Protein AF-A0A0Q0VLA3-F1 (afdb_monomer_lite)

Structure (mmCIF, N/CA/C/O backbone):
data_AF-A0A0Q0VLA3-F1
#
_entry.id   AF-A0A0Q0VLA3-F1
#
loop_
_atom_site.group_PDB
_atom_site.id
_atom_site.type_symbol
_atom_site.label_atom_id
_atom_site.label_alt_id
_atom_site.label_comp_id
_atom_site.label_asym_id
_atom_site.label_entity_id
_atom_site.label_seq_id
_atom_site.pdbx_PDB_ins_code
_atom_site.Cartn_x
_atom_site.Cartn_y
_atom_site.Cartn_z
_atom_site.occupancy
_atom_site.B_iso_or_equiv
_atom_site.auth_seq_id
_atom_site.auth_comp_id
_atom_site.auth_asym_id
_atom_site.auth_atom_id
_atom_site.pdbx_PDB_model_num
ATOM 1 N N . MET A 1 1 ? 20.247 -15.635 -29.309 1.00 41.53 1 MET A N 1
ATOM 2 C CA . MET A 1 1 ? 19.286 -15.484 -28.195 1.00 41.53 1 MET A CA 1
ATOM 3 C C . MET A 1 1 ? 18.065 -14.792 -28.782 1.00 41.53 1 MET A C 1
ATOM 5 O O . MET A 1 1 ? 18.205 -13.676 -29.257 1.00 41.53 1 MET A O 1
ATOM 9 N N . HIS A 1 2 ? 16.941 -15.495 -28.922 1.00 35.94 2 HIS A N 1
ATOM 10 C CA . HIS A 1 2 ? 15.722 -14.925 -29.509 1.00 35.94 2 HIS A CA 1
ATOM 11 C C . HIS A 1 2 ? 15.214 -13.806 -28.579 1.00 35.94 2 HIS A C 1
ATOM 13 O O . HIS A 1 2 ? 15.141 -14.062 -27.374 1.00 35.94 2 HIS A O 1
ATOM 19 N N . PRO A 1 3 ? 14.889 -12.592 -29.063 1.00 49.25 3 PRO A N 1
ATOM 20 C CA . PRO A 1 3 ? 14.200 -11.614 -28.231 1.00 49.25 3 PRO A CA 1
ATOM 21 C C . PRO A 1 3 ? 12.870 -12.243 -27.812 1.00 49.25 3 PRO A C 1
ATOM 23 O O . PRO A 1 3 ? 12.078 -12.646 -28.661 1.00 49.25 3 PRO A O 1
ATOM 26 N N . ALA A 1 4 ? 12.679 -12.433 -26.507 1.00 59.81 4 ALA A N 1
ATOM 27 C CA . ALA A 1 4 ? 11.408 -12.903 -25.981 1.00 59.81 4 ALA A CA 1
ATOM 28 C C . ALA A 1 4 ? 10.323 -11.888 -26.365 1.00 59.81 4 ALA A C 1
ATOM 30 O O . ALA A 1 4 ? 10.548 -10.683 -26.233 1.00 59.81 4 ALA A O 1
ATOM 31 N N . ASP A 1 5 ? 9.171 -12.372 -26.831 1.00 58.81 5 ASP A N 1
ATOM 32 C CA . ASP A 1 5 ? 8.035 -11.511 -27.153 1.00 58.81 5 ASP A CA 1
ATOM 33 C C . ASP A 1 5 ? 7.722 -10.561 -25.983 1.00 58.81 5 ASP A C 1
ATOM 35 O O . ASP A 1 5 ? 7.766 -10.978 -24.815 1.00 58.81 5 ASP A O 1
ATOM 39 N N . PRO A 1 6 ? 7.405 -9.282 -26.260 1.00 64.81 6 PRO A N 1
ATOM 40 C CA . PRO A 1 6 ? 7.095 -8.324 -25.214 1.00 64.81 6 PRO A CA 1
ATOM 41 C C . PRO A 1 6 ? 5.883 -8.814 -24.418 1.00 64.81 6 PRO A C 1
ATOM 43 O O . PRO A 1 6 ? 4.805 -9.058 -24.963 1.00 64.81 6 PRO A O 1
ATOM 46 N N . ALA A 1 7 ? 6.060 -8.971 -23.105 1.00 82.19 7 ALA A N 1
ATOM 47 C CA . ALA A 1 7 ? 4.994 -9.430 -22.228 1.00 82.19 7 ALA A CA 1
ATOM 48 C C . ALA A 1 7 ? 3.784 -8.481 -22.302 1.00 82.19 7 ALA A C 1
ATOM 50 O O . ALA A 1 7 ? 3.923 -7.263 -22.217 1.00 82.19 7 ALA A O 1
ATOM 51 N N . SER A 1 8 ? 2.577 -9.035 -22.426 1.00 91.75 8 SER A N 1
ATOM 52 C CA . SER A 1 8 ? 1.348 -8.235 -22.466 1.00 91.75 8 SER A CA 1
ATOM 53 C C . SER A 1 8 ? 1.100 -7.505 -21.133 1.00 91.75 8 SER A C 1
ATOM 55 O O . SER A 1 8 ? 1.205 -8.131 -20.072 1.00 91.75 8 SER A O 1
ATOM 57 N N . PRO A 1 9 ? 0.674 -6.224 -21.136 1.00 94.81 9 PRO A N 1
ATOM 58 C CA . PRO A 1 9 ? 0.346 -5.483 -19.915 1.00 94.81 9 PRO A CA 1
ATOM 59 C C . PRO A 1 9 ? -1.031 -5.845 -19.328 1.00 94.81 9 PRO A C 1
ATOM 61 O O . PRO A 1 9 ? -1.436 -5.273 -18.314 1.00 94.81 9 PRO A O 1
ATOM 64 N N . ALA A 1 10 ? -1.788 -6.751 -19.960 1.00 95.50 10 ALA A N 1
ATOM 65 C CA . ALA A 1 10 ? -3.205 -6.968 -19.664 1.00 95.50 10 ALA A CA 1
ATOM 66 C C . ALA A 1 10 ? -3.473 -7.414 -18.216 1.00 95.50 10 ALA A C 1
ATOM 68 O O . ALA A 1 10 ? -4.321 -6.828 -17.541 1.00 95.50 10 ALA A O 1
ATOM 69 N N . VAL A 1 11 ? -2.747 -8.422 -17.719 1.00 95.75 11 VAL A N 1
ATOM 70 C CA . VAL A 1 11 ? -2.963 -8.961 -16.363 1.00 95.75 11 VAL A CA 1
ATOM 71 C C . VAL A 1 11 ? -2.583 -7.928 -15.304 1.00 95.75 11 VAL A C 1
ATOM 73 O O . VAL A 1 11 ? -3.387 -7.640 -14.418 1.00 95.75 11 VAL A O 1
ATOM 76 N N . ALA A 1 12 ? -1.414 -7.295 -15.433 1.00 95.38 12 ALA A N 1
ATOM 77 C CA . ALA A 1 12 ? -0.993 -6.249 -14.505 1.00 95.38 12 ALA A CA 1
ATOM 78 C C . ALA A 1 12 ? -1.929 -5.032 -14.518 1.00 95.38 12 ALA A C 1
ATOM 80 O O . ALA A 1 12 ? -2.158 -4.428 -13.472 1.00 95.38 12 ALA A O 1
ATOM 81 N N . SER A 1 13 ? -2.510 -4.685 -15.670 1.00 96.69 13 SER A N 1
ATOM 82 C CA . SER A 1 13 ? -3.487 -3.594 -15.772 1.00 96.69 13 SER A CA 1
ATOM 83 C C . SER A 1 13 ? -4.787 -3.918 -15.038 1.00 96.69 13 SER A C 1
ATOM 85 O O . SER A 1 13 ? -5.316 -3.058 -14.339 1.00 96.69 13 SER A O 1
ATOM 87 N N . ARG A 1 14 ? -5.272 -5.164 -15.123 1.00 98.12 14 ARG A N 1
ATOM 88 C CA . ARG A 1 14 ? -6.443 -5.626 -14.356 1.00 98.12 14 ARG A CA 1
ATOM 89 C C . ARG A 1 14 ? -6.165 -5.647 -12.856 1.00 98.12 14 ARG A C 1
ATOM 91 O O . ARG A 1 14 ? -6.988 -5.165 -12.088 1.00 98.12 14 ARG A O 1
ATOM 98 N N . LEU A 1 15 ? -4.995 -6.139 -12.442 1.00 97.69 15 LEU A N 1
ATOM 99 C CA . LEU A 1 15 ? -4.573 -6.103 -11.037 1.00 97.69 15 LEU A CA 1
ATOM 100 C C . LEU A 1 15 ? -4.458 -4.669 -10.519 1.00 97.69 15 LEU A C 1
ATOM 102 O O . LEU A 1 15 ? -4.896 -4.382 -9.413 1.00 97.69 15 LEU A O 1
ATOM 106 N N . PHE A 1 16 ? -3.915 -3.753 -11.323 1.00 96.44 16 PHE A N 1
ATOM 107 C CA . PHE A 1 16 ? -3.856 -2.338 -10.973 1.00 96.44 16 PHE A CA 1
ATOM 108 C C . PHE A 1 16 ? -5.255 -1.715 -10.864 1.00 96.44 16 PHE A C 1
ATOM 110 O O . PHE A 1 16 ? -5.520 -0.994 -9.909 1.00 96.44 16 PHE A O 1
ATOM 117 N N . ALA A 1 17 ? -6.179 -2.036 -11.773 1.00 97.56 17 ALA A N 1
ATOM 118 C CA . ALA A 1 17 ? -7.572 -1.602 -11.660 1.00 97.56 17 ALA A CA 1
ATOM 119 C C . ALA A 1 17 ? -8.237 -2.144 -10.383 1.00 97.56 17 ALA A C 1
ATOM 121 O O . ALA A 1 17 ? -8.895 -1.389 -9.674 1.00 97.56 17 ALA A O 1
ATOM 122 N N . ALA A 1 18 ? -8.002 -3.413 -10.036 1.00 98.31 18 ALA A N 1
ATOM 123 C CA . ALA A 1 18 ? -8.469 -3.996 -8.779 1.00 98.31 18 ALA A CA 1
ATOM 124 C C . ALA A 1 18 ? -7.869 -3.288 -7.553 1.00 98.31 18 ALA A C 1
ATOM 126 O O . ALA A 1 18 ? -8.585 -3.043 -6.588 1.00 98.31 18 ALA A O 1
ATOM 127 N N . THR A 1 19 ? -6.588 -2.897 -7.602 1.00 97.94 19 THR A N 1
ATOM 128 C CA . THR A 1 19 ? -5.960 -2.071 -6.558 1.00 97.94 19 THR A CA 1
ATOM 129 C C . THR A 1 19 ? -6.703 -0.747 -6.393 1.00 97.94 19 THR A C 1
ATOM 131 O O . THR A 1 19 ? -7.056 -0.395 -5.274 1.00 97.94 19 THR A O 1
ATOM 134 N N . ILE A 1 20 ? -7.002 -0.044 -7.490 1.00 96.75 20 ILE A N 1
ATOM 135 C CA . ILE A 1 20 ? -7.749 1.222 -7.444 1.00 96.75 20 ILE A CA 1
ATOM 136 C C . ILE A 1 20 ? -9.152 1.020 -6.863 1.00 96.75 20 ILE A C 1
ATOM 138 O O . ILE A 1 20 ? -9.560 1.785 -5.993 1.00 96.75 20 ILE A O 1
ATOM 142 N N . LEU A 1 21 ? -9.872 -0.021 -7.288 1.00 98.25 21 LEU A N 1
ATOM 143 C CA . LEU A 1 21 ? -11.201 -0.335 -6.758 1.00 98.25 21 LEU A CA 1
ATOM 144 C C . LEU A 1 21 ? -11.161 -0.654 -5.259 1.00 98.25 21 LEU A C 1
ATOM 146 O O . LEU A 1 21 ? -11.997 -0.148 -4.516 1.00 98.25 21 LEU A O 1
ATOM 150 N N . ALA A 1 22 ? -10.173 -1.429 -4.803 1.00 98.25 22 ALA A N 1
ATOM 151 C CA . ALA A 1 22 ? -9.974 -1.716 -3.384 1.00 98.25 22 ALA A CA 1
ATOM 152 C C . ALA A 1 22 ? -9.674 -0.438 -2.587 1.00 98.25 22 ALA A C 1
ATOM 154 O O . ALA A 1 22 ? -10.247 -0.240 -1.519 1.00 98.25 22 ALA A O 1
ATOM 155 N N . THR A 1 23 ? -8.844 0.464 -3.122 1.00 97.88 23 THR A N 1
ATOM 156 C CA . THR A 1 23 ? -8.582 1.769 -2.504 1.00 97.88 23 THR A CA 1
ATOM 157 C C . THR A 1 23 ? -9.851 2.614 -2.413 1.00 97.88 23 THR A C 1
ATOM 159 O O . THR A 1 23 ? -10.155 3.143 -1.348 1.00 97.88 23 THR A O 1
ATOM 162 N N . MET A 1 24 ? -10.623 2.722 -3.498 1.00 98.06 24 MET A N 1
ATOM 163 C CA . MET A 1 24 ? -11.878 3.481 -3.509 1.00 98.06 24 MET A CA 1
ATOM 164 C C . MET A 1 24 ? -12.889 2.910 -2.512 1.00 98.06 24 MET A C 1
ATOM 166 O O . MET A 1 24 ? -13.465 3.666 -1.734 1.00 98.06 24 MET A O 1
ATOM 170 N N . ALA A 1 25 ? -13.064 1.586 -2.495 1.00 98.38 25 ALA A N 1
ATOM 171 C CA . ALA A 1 25 ? -13.941 0.908 -1.549 1.00 98.38 25 ALA A CA 1
ATOM 172 C C . ALA A 1 25 ? -13.467 1.096 -0.102 1.00 98.38 25 ALA A C 1
ATOM 174 O O . ALA A 1 25 ? -14.281 1.395 0.761 1.00 98.38 25 ALA A O 1
ATOM 175 N N . GLY A 1 26 ? -12.164 0.981 0.166 1.00 98.31 26 GLY A N 1
ATOM 176 C CA . GLY A 1 26 ? -11.599 1.160 1.504 1.00 98.31 26 GLY A CA 1
ATOM 177 C C . GLY A 1 26 ? -11.773 2.576 2.039 1.00 98.31 26 GLY A C 1
ATOM 178 O O . GLY A 1 26 ? -12.161 2.743 3.190 1.00 98.31 26 GLY A O 1
ATOM 179 N N . VAL A 1 27 ? -11.564 3.593 1.199 1.00 98.19 27 VAL A N 1
ATOM 180 C CA . VAL A 1 27 ? -11.812 4.994 1.571 1.00 98.19 27 VAL A CA 1
ATOM 181 C C . VAL A 1 27 ? -13.300 5.232 1.801 1.00 98.19 27 VAL A C 1
ATOM 183 O O . VAL A 1 27 ? -13.672 5.769 2.840 1.00 98.19 27 VAL A O 1
ATOM 186 N N . PHE A 1 28 ? -14.152 4.822 0.858 1.00 98.25 28 PHE A N 1
ATOM 187 C CA . PHE A 1 28 ? -15.592 5.048 0.947 1.00 98.25 28 PHE A CA 1
ATOM 188 C C . PHE A 1 28 ? -16.208 4.341 2.154 1.00 98.25 28 PHE A C 1
ATOM 190 O O . PHE A 1 28 ? -16.862 4.990 2.962 1.00 98.25 28 PHE A O 1
ATOM 197 N N . LEU A 1 29 ? -15.982 3.032 2.298 1.00 98.06 29 LEU A N 1
ATOM 198 C CA . LEU A 1 29 ? -16.530 2.249 3.403 1.00 98.06 29 LEU A CA 1
ATOM 199 C C . LEU A 1 29 ? -15.918 2.678 4.732 1.00 98.06 29 LEU A C 1
ATOM 201 O O . LEU A 1 29 ? -16.653 2.819 5.702 1.00 98.06 29 LEU A O 1
ATOM 205 N N . GLY A 1 30 ? -14.608 2.946 4.763 1.00 97.00 30 GLY A N 1
ATOM 206 C CA . GLY A 1 30 ? -13.941 3.497 5.935 1.00 97.00 30 GLY A CA 1
ATOM 207 C C . GLY A 1 30 ? -14.650 4.757 6.416 1.00 97.00 30 GLY A C 1
ATOM 208 O O . GLY A 1 30 ? -15.133 4.771 7.537 1.00 97.00 30 GLY A O 1
ATOM 209 N N . ILE A 1 31 ? -14.814 5.765 5.550 1.00 96.81 31 ILE A N 1
ATOM 210 C CA . ILE A 1 31 ? -15.499 7.024 5.890 1.00 96.81 31 ILE A CA 1
ATOM 211 C C . ILE A 1 31 ? -16.977 6.802 6.229 1.00 96.81 31 ILE A C 1
ATOM 213 O O . ILE A 1 31 ? -17.466 7.378 7.192 1.00 96.81 31 ILE A O 1
ATOM 217 N N . PHE A 1 32 ? -17.698 5.979 5.467 1.00 97.38 32 PHE A N 1
ATOM 218 C CA . PHE A 1 32 ? -19.116 5.704 5.701 1.00 97.38 32 PHE A CA 1
ATOM 219 C C . PHE A 1 32 ? -19.355 5.127 7.101 1.00 97.38 32 PHE A C 1
ATOM 221 O O . PHE A 1 32 ? -20.214 5.615 7.834 1.00 97.38 32 PHE A O 1
ATOM 228 N N . PHE A 1 33 ? -18.558 4.134 7.500 1.00 96.81 33 PHE A N 1
ATOM 229 C CA . PHE A 1 33 ? -18.685 3.514 8.813 1.00 96.81 33 PHE A CA 1
ATOM 230 C C . PHE A 1 33 ? -18.164 4.396 9.952 1.00 96.81 33 PHE A C 1
ATOM 232 O O . PHE A 1 33 ? -18.560 4.147 11.085 1.00 96.81 33 PHE A O 1
ATOM 239 N N . LEU A 1 34 ? -17.380 5.459 9.702 1.00 93.94 34 LEU A N 1
ATOM 240 C CA . LEU A 1 34 ? -17.003 6.415 10.762 1.00 93.94 34 LEU A CA 1
ATOM 241 C C . LEU A 1 34 ? -18.225 7.002 11.479 1.00 93.94 34 LEU A C 1
ATOM 243 O O . LEU A 1 34 ? -18.142 7.327 12.659 1.00 93.94 34 LEU A O 1
ATOM 247 N N . PHE A 1 35 ? -19.352 7.125 10.776 1.00 92.88 35 PHE A N 1
ATOM 248 C CA . PHE A 1 35 ? -20.600 7.671 11.313 1.00 92.88 35 PHE A CA 1
ATOM 249 C C . PHE A 1 35 ? -21.503 6.615 11.971 1.00 92.88 35 PHE A C 1
ATOM 251 O O . PHE A 1 35 ? -22.605 6.949 12.400 1.00 92.88 35 PHE A O 1
ATOM 258 N N . ILE A 1 36 ? -21.074 5.349 12.013 1.00 94.94 36 ILE A N 1
ATOM 259 C CA . ILE A 1 36 ? -21.880 4.211 12.481 1.00 94.94 36 ILE A CA 1
ATOM 260 C C . ILE A 1 36 ? -21.127 3.430 13.560 1.00 94.94 36 ILE A C 1
ATOM 262 O O . ILE A 1 36 ? -21.625 3.268 14.668 1.00 94.94 36 ILE A O 1
ATOM 266 N N . ASP A 1 37 ? -19.933 2.945 13.228 1.00 95.50 37 ASP A N 1
ATOM 267 C CA . ASP A 1 37 ? -19.083 2.121 14.081 1.00 95.50 37 ASP A CA 1
ATOM 268 C C . ASP A 1 37 ? -17.620 2.409 13.731 1.00 95.50 37 ASP A C 1
ATOM 270 O O . ASP A 1 37 ? -17.107 2.003 12.682 1.00 95.50 37 ASP A O 1
ATOM 274 N N . THR A 1 38 ? -16.947 3.131 14.624 1.00 94.69 38 THR A N 1
ATOM 275 C CA . THR A 1 38 ? -15.563 3.563 14.427 1.00 94.69 38 THR A CA 1
ATOM 276 C C . THR A 1 38 ? -14.573 2.400 14.429 1.00 94.69 38 THR A C 1
ATOM 278 O O . THR A 1 38 ? -13.556 2.485 13.741 1.00 94.69 38 THR A O 1
ATOM 281 N N . ASP A 1 39 ? -14.861 1.293 15.124 1.00 94.94 39 ASP A N 1
ATOM 282 C CA . ASP A 1 39 ? -13.984 0.119 15.108 1.00 94.94 39 ASP A CA 1
ATOM 283 C C . ASP A 1 39 ? -14.080 -0.586 13.759 1.00 94.94 39 ASP A C 1
ATOM 285 O O . ASP A 1 39 ? -13.070 -0.841 13.095 1.00 94.94 39 ASP A O 1
ATOM 289 N N . LEU A 1 40 ? -15.315 -0.817 13.306 1.00 96.25 40 LEU A N 1
ATOM 290 C CA . LEU A 1 40 ? -15.585 -1.424 12.012 1.00 96.25 40 LEU A CA 1
ATOM 291 C C . LEU A 1 40 ? -15.033 -0.570 10.867 1.00 96.25 40 LEU A C 1
ATOM 293 O O . LEU A 1 40 ? -14.453 -1.114 9.927 1.00 96.25 40 LEU A O 1
ATOM 297 N N . ALA A 1 41 ? -15.155 0.755 10.961 1.00 97.44 41 ALA A N 1
ATOM 298 C CA . ALA A 1 41 ? -14.616 1.699 9.988 1.00 97.44 41 ALA A CA 1
ATOM 299 C C . ALA A 1 41 ? -13.112 1.508 9.772 1.00 97.44 41 ALA A C 1
ATOM 301 O O . ALA A 1 41 ? -12.652 1.304 8.644 1.00 97.44 41 ALA A O 1
ATOM 302 N N . VAL A 1 42 ? -12.347 1.526 10.864 1.00 97.56 42 VAL A N 1
ATOM 303 C CA . VAL A 1 42 ? -10.889 1.380 10.830 1.00 97.56 42 VAL A CA 1
ATOM 304 C C . VAL A 1 42 ? -10.497 -0.036 10.406 1.00 97.56 42 VAL A C 1
ATOM 306 O O . VAL A 1 42 ? -9.574 -0.203 9.606 1.00 97.56 42 VAL A O 1
ATOM 309 N N . ARG A 1 43 ? -11.224 -1.05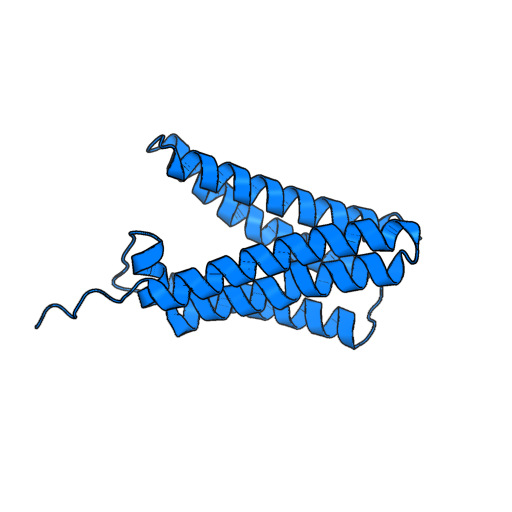8 10.871 1.00 98.00 43 ARG A N 1
ATOM 310 C CA . ARG A 1 43 ? -10.984 -2.461 10.509 1.00 98.00 43 ARG A CA 1
ATOM 311 C C . ARG A 1 43 ? -11.208 -2.719 9.016 1.00 98.00 43 ARG A C 1
ATOM 313 O O . ARG A 1 43 ? -10.378 -3.360 8.376 1.00 98.00 43 ARG A O 1
ATOM 320 N N . ILE A 1 44 ? -12.287 -2.203 8.428 1.00 98.25 44 ILE A N 1
ATOM 321 C CA . ILE A 1 44 ? -12.540 -2.313 6.981 1.00 98.25 44 ILE A CA 1
ATOM 322 C C . ILE A 1 44 ? -11.472 -1.552 6.195 1.00 98.25 44 ILE A C 1
ATOM 324 O O . ILE A 1 44 ? -10.931 -2.077 5.216 1.00 98.25 44 ILE A O 1
ATOM 328 N N . ALA A 1 45 ? -11.138 -0.337 6.634 1.00 98.50 45 ALA A N 1
ATOM 329 C CA . ALA A 1 45 ? -10.121 0.471 5.983 1.00 98.50 45 ALA A CA 1
ATOM 330 C C . ALA A 1 45 ? -8.754 -0.236 5.988 1.00 98.50 45 ALA A C 1
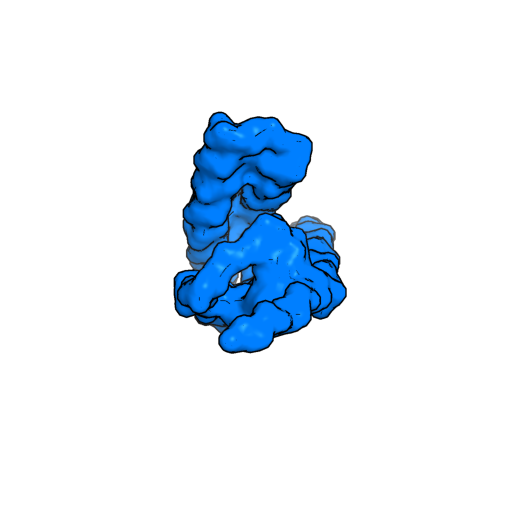ATOM 332 O O . ALA A 1 45 ? -8.107 -0.285 4.945 1.00 98.50 45 ALA A O 1
ATOM 333 N N . VAL A 1 46 ? -8.320 -0.850 7.097 1.00 98.75 46 VAL A N 1
ATOM 334 C CA . VAL A 1 46 ? -6.998 -1.504 7.155 1.00 98.75 46 VAL A CA 1
ATOM 335 C C . VAL A 1 46 ? -6.962 -2.773 6.301 1.00 98.75 46 VAL A C 1
ATOM 337 O O . VAL A 1 46 ? -5.975 -3.029 5.607 1.00 98.75 46 VAL A O 1
ATOM 340 N N . VAL A 1 47 ? -8.071 -3.521 6.251 1.00 98.81 47 VAL A N 1
ATOM 341 C CA . VAL A 1 47 ? -8.215 -4.686 5.367 1.00 98.81 47 VAL A CA 1
ATOM 342 C C . VAL A 1 47 ? -8.081 -4.277 3.907 1.00 98.81 47 VAL A C 1
ATOM 344 O O . VAL A 1 47 ? -7.308 -4.891 3.177 1.00 98.81 47 VAL A O 1
ATOM 347 N N . LEU A 1 48 ? -8.808 -3.253 3.462 1.00 98.81 48 LEU A N 1
ATOM 348 C CA . LEU A 1 48 ? -8.850 -2.895 2.044 1.00 98.81 48 LEU A CA 1
ATOM 349 C C . LEU A 1 48 ? -7.624 -2.088 1.612 1.00 98.81 48 LEU A C 1
ATOM 351 O O . LEU A 1 48 ? -7.023 -2.403 0.587 1.00 98.81 48 LEU A O 1
ATOM 355 N N . LEU A 1 49 ? -7.231 -1.079 2.390 1.00 98.75 49 LEU A N 1
ATOM 356 C CA . LEU A 1 49 ? -6.177 -0.130 2.024 1.00 98.75 49 LEU A CA 1
ATOM 357 C C . LEU A 1 49 ? -4.767 -0.670 2.272 1.00 98.75 49 LEU A C 1
ATOM 359 O O . LEU A 1 49 ? -3.844 -0.243 1.589 1.00 98.75 49 LEU A O 1
ATOM 363 N N . VAL A 1 50 ? -4.583 -1.598 3.213 1.00 98.75 50 VAL A N 1
ATOM 364 C CA . VAL A 1 50 ? -3.268 -2.199 3.492 1.00 98.75 50 VAL A CA 1
ATOM 365 C C . VAL A 1 50 ? -3.252 -3.661 3.072 1.00 98.75 50 VAL A C 1
ATOM 367 O O . VAL A 1 50 ? -2.440 -4.052 2.238 1.00 98.75 50 VAL A O 1
ATOM 370 N N . GLY A 1 51 ? -4.187 -4.459 3.588 1.00 98.75 51 GLY A N 1
ATOM 371 C CA . GLY A 1 51 ? -4.235 -5.899 3.347 1.00 98.75 51 GLY A CA 1
ATOM 372 C C . GLY A 1 51 ? -4.388 -6.274 1.872 1.00 98.75 51 GLY A C 1
ATOM 373 O O . GLY A 1 51 ? -3.474 -6.819 1.249 1.00 98.75 51 GLY A O 1
ATOM 374 N N . VAL A 1 52 ? -5.546 -5.960 1.295 1.00 98.81 52 VAL A N 1
ATOM 375 C CA . VAL A 1 52 ? -5.899 -6.300 -0.090 1.00 98.81 52 VAL A CA 1
ATOM 376 C C . VAL A 1 52 ? -4.974 -5.596 -1.079 1.00 98.81 52 VAL A C 1
ATOM 378 O O . VAL A 1 52 ? -4.447 -6.238 -1.987 1.00 98.81 52 VAL A O 1
ATOM 381 N N . VAL A 1 53 ? -4.719 -4.296 -0.901 1.00 98.62 53 VAL A N 1
ATOM 382 C CA . VAL A 1 53 ? -3.793 -3.544 -1.766 1.00 98.62 53 VAL A CA 1
ATOM 383 C C . VAL A 1 53 ? -2.370 -4.120 -1.716 1.00 98.62 53 VAL A C 1
ATOM 385 O O . VAL A 1 53 ? -1.735 -4.231 -2.770 1.00 98.62 53 VAL A O 1
ATOM 388 N N . GLY A 1 54 ? -1.888 -4.542 -0.543 1.00 98.56 54 GLY A N 1
ATOM 389 C CA . GLY A 1 54 ? -0.588 -5.193 -0.374 1.00 98.56 54 GLY A CA 1
ATOM 390 C C . GLY A 1 54 ? -0.497 -6.512 -1.142 1.00 98.56 54 GLY A C 1
ATOM 391 O O . GLY A 1 54 ? 0.418 -6.699 -1.945 1.00 98.56 54 GLY A O 1
ATOM 392 N N . VAL A 1 55 ? -1.495 -7.391 -1.003 1.00 98.81 55 VAL A N 1
ATOM 393 C CA . VAL A 1 55 ? -1.549 -8.673 -1.735 1.00 98.81 55 VAL A CA 1
ATOM 394 C C . VAL A 1 55 ? -1.635 -8.458 -3.250 1.00 98.81 55 VAL A C 1
ATOM 396 O O . VAL A 1 55 ? -0.902 -9.094 -4.011 1.00 98.81 55 VAL A O 1
ATOM 399 N N . LEU A 1 56 ? -2.479 -7.532 -3.716 1.00 98.62 56 LEU A N 1
ATOM 400 C CA . LEU A 1 56 ? -2.589 -7.208 -5.145 1.00 98.62 56 LEU A CA 1
ATOM 401 C C . LEU A 1 56 ? -1.284 -6.627 -5.705 1.00 98.62 56 LEU A C 1
ATOM 403 O O . LEU A 1 56 ? -0.907 -6.921 -6.843 1.00 98.62 56 LEU A O 1
ATOM 407 N N . SER A 1 57 ? -0.581 -5.818 -4.914 1.00 97.75 57 SER A N 1
ATOM 408 C CA . SER A 1 57 ? 0.710 -5.252 -5.303 1.00 97.75 57 SER A CA 1
ATOM 409 C C . SER A 1 57 ? 1.808 -6.310 -5.341 1.00 97.75 57 SER A C 1
ATOM 411 O O . SER A 1 57 ? 2.590 -6.314 -6.288 1.00 97.75 57 SER A O 1
ATOM 413 N N . TRP A 1 58 ? 1.825 -7.258 -4.402 1.00 98.50 58 TRP A N 1
ATOM 414 C CA . TRP A 1 58 ? 2.710 -8.424 -4.458 1.00 98.50 58 TRP A CA 1
ATOM 415 C C . TRP A 1 58 ? 2.481 -9.264 -5.717 1.00 98.50 58 TRP A C 1
ATOM 417 O O . TRP A 1 58 ? 3.429 -9.526 -6.457 1.00 98.50 58 TRP A O 1
ATOM 427 N N . LEU A 1 59 ? 1.229 -9.624 -6.024 1.00 98.38 59 LEU A N 1
ATOM 428 C CA . LEU A 1 59 ? 0.905 -10.372 -7.245 1.00 98.38 59 LEU A CA 1
ATOM 429 C C . LEU A 1 59 ? 1.457 -9.663 -8.484 1.00 98.38 59 LEU A C 1
ATOM 431 O O . LEU A 1 59 ? 2.062 -10.287 -9.354 1.00 98.38 59 LEU A O 1
ATOM 435 N N . ARG A 1 60 ? 1.282 -8.343 -8.554 1.00 96.81 60 ARG A N 1
ATOM 436 C CA . ARG A 1 60 ? 1.726 -7.532 -9.685 1.00 96.81 60 ARG A CA 1
ATOM 437 C C . ARG A 1 60 ? 3.255 -7.429 -9.781 1.00 96.81 60 ARG A C 1
ATOM 439 O O . ARG A 1 60 ? 3.793 -7.579 -10.873 1.00 96.81 60 ARG A O 1
ATOM 446 N N . HIS A 1 61 ? 3.951 -7.191 -8.672 1.00 95.81 61 HIS A N 1
ATOM 447 C CA . HIS A 1 61 ? 5.396 -6.940 -8.669 1.00 95.81 61 HIS A CA 1
ATOM 448 C C . HIS A 1 61 ? 6.253 -8.212 -8.610 1.00 95.81 61 HIS A C 1
ATOM 450 O O . HIS A 1 61 ? 7.393 -8.186 -9.065 1.00 95.81 61 HIS A O 1
ATOM 456 N N . THR A 1 62 ? 5.708 -9.328 -8.121 1.00 96.00 62 THR A N 1
ATOM 457 C CA . THR A 1 62 ? 6.441 -10.593 -7.973 1.00 96.00 62 THR A CA 1
ATOM 458 C C . THR A 1 62 ? 5.988 -11.637 -8.991 1.00 96.00 62 THR A C 1
ATOM 460 O O . THR A 1 62 ? 6.797 -12.103 -9.790 1.00 96.00 62 THR A O 1
ATOM 463 N N . VAL A 1 63 ? 4.697 -11.985 -9.015 1.00 96.50 63 VAL A N 1
ATOM 464 C CA . VAL A 1 63 ? 4.177 -13.077 -9.866 1.00 96.50 63 VAL A CA 1
ATOM 465 C C . VAL A 1 63 ? 4.063 -12.637 -11.326 1.00 96.50 63 VAL A C 1
ATOM 467 O O . VAL A 1 63 ? 4.538 -13.317 -12.232 1.00 96.50 63 VAL A O 1
ATOM 470 N N . TYR A 1 64 ? 3.480 -11.462 -11.564 1.00 95.75 64 TYR A N 1
ATOM 471 C CA . TYR A 1 64 ? 3.231 -10.916 -12.901 1.00 95.75 64 TYR A CA 1
ATOM 472 C C . TYR A 1 64 ? 4.208 -9.799 -13.279 1.00 95.75 64 TYR A C 1
ATOM 474 O O . TYR A 1 64 ? 3.865 -8.915 -14.068 1.00 95.75 64 TYR A O 1
ATOM 482 N N . TYR A 1 65 ? 5.437 -9.854 -12.754 1.00 94.38 65 TYR A N 1
ATOM 483 C CA . TYR A 1 65 ? 6.410 -8.767 -12.865 1.00 94.38 65 TYR A CA 1
ATOM 484 C C . TYR A 1 65 ? 6.643 -8.328 -14.319 1.00 94.38 65 TYR A C 1
ATOM 486 O O . TYR A 1 65 ? 6.613 -7.136 -14.592 1.00 94.38 65 TYR A O 1
ATOM 494 N N . ARG A 1 66 ? 6.764 -9.259 -15.281 1.00 93.50 66 ARG A N 1
ATOM 495 C CA . ARG A 1 66 ? 6.956 -8.928 -16.712 1.00 93.50 66 ARG A CA 1
ATOM 496 C C . ARG A 1 66 ? 5.780 -8.147 -17.305 1.00 93.50 66 ARG A C 1
ATOM 498 O O . ARG A 1 66 ? 5.985 -7.195 -18.050 1.00 93.50 66 ARG A O 1
ATOM 505 N N . SER A 1 67 ? 4.550 -8.530 -16.952 1.00 94.62 67 SER A N 1
ATOM 506 C CA . SER A 1 67 ? 3.337 -7.812 -17.368 1.00 94.62 67 SER A CA 1
ATOM 507 C C . SER A 1 67 ? 3.298 -6.411 -16.753 1.00 94.62 67 SER A C 1
ATOM 509 O O . SER A 1 67 ? 2.914 -5.442 -17.408 1.00 94.62 67 SER A O 1
ATOM 511 N N . ASP A 1 68 ? 3.738 -6.281 -15.500 1.00 94.69 68 ASP A N 1
ATOM 512 C CA . ASP A 1 68 ? 3.785 -4.996 -14.808 1.00 94.69 68 ASP A CA 1
ATOM 513 C C . ASP A 1 68 ? 4.868 -4.067 -15.359 1.00 94.69 68 ASP A C 1
ATOM 515 O O . ASP A 1 68 ? 4.612 -2.881 -15.549 1.00 94.69 68 ASP A O 1
ATOM 519 N N . GLN A 1 69 ? 6.038 -4.601 -15.706 1.00 93.75 69 GLN A N 1
ATOM 520 C CA . GLN A 1 69 ? 7.089 -3.870 -16.416 1.00 93.75 69 GLN A CA 1
ATOM 521 C C . GLN A 1 69 ? 6.554 -3.286 -17.732 1.00 93.75 69 GLN A C 1
ATOM 523 O O . GLN A 1 69 ? 6.633 -2.074 -17.951 1.00 93.75 69 GLN A O 1
ATOM 528 N N . ALA A 1 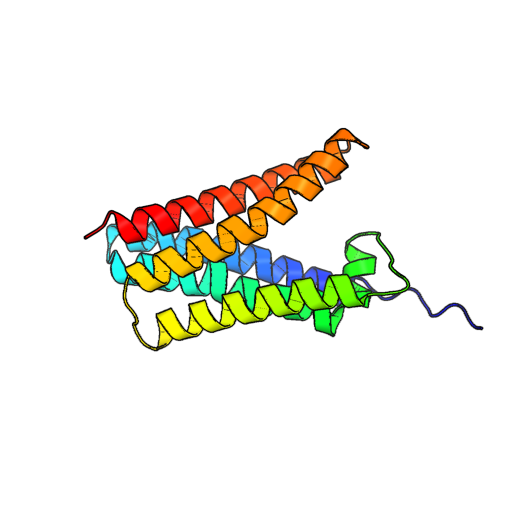70 ? 5.875 -4.109 -18.540 1.00 93.62 70 ALA A N 1
ATOM 529 C CA . ALA A 1 70 ? 5.231 -3.661 -19.774 1.00 93.62 70 ALA A CA 1
ATOM 530 C C . ALA A 1 70 ? 4.176 -2.564 -19.532 1.00 93.62 70 ALA A C 1
ATOM 532 O O . ALA A 1 70 ? 4.163 -1.551 -20.229 1.00 93.62 70 ALA A O 1
ATOM 533 N N . ARG A 1 71 ? 3.330 -2.702 -18.500 1.00 93.25 71 ARG A N 1
ATOM 534 C CA . ARG A 1 71 ? 2.350 -1.670 -18.099 1.00 93.25 71 ARG A CA 1
ATOM 535 C C . ARG A 1 71 ? 3.035 -0.362 -17.688 1.00 93.25 71 ARG A C 1
ATOM 537 O O . ARG A 1 71 ? 2.558 0.738 -17.989 1.00 93.25 71 ARG A O 1
ATOM 544 N N . MET A 1 72 ? 4.151 -0.462 -16.974 1.00 89.25 72 MET A N 1
ATOM 545 C CA . MET A 1 72 ? 4.921 0.693 -16.525 1.00 89.25 72 MET A CA 1
ATOM 546 C C . MET A 1 72 ? 5.708 1.349 -17.663 1.00 89.25 72 MET A C 1
ATOM 548 O O . MET A 1 72 ? 6.016 2.534 -17.548 1.00 89.25 72 MET A O 1
ATOM 552 N N . GLY A 1 73 ? 5.915 0.665 -18.792 1.00 87.75 73 GLY A N 1
ATOM 553 C CA . GLY A 1 73 ? 6.795 1.134 -19.865 1.00 87.75 73 GLY A CA 1
ATOM 554 C C . GLY A 1 73 ? 8.258 1.131 -19.422 1.00 87.75 73 GLY A C 1
ATOM 555 O O . GLY A 1 73 ? 9.021 2.012 -19.799 1.00 87.75 73 GLY A O 1
ATOM 556 N N . TRP A 1 74 ? 8.605 0.185 -18.554 1.00 83.69 74 TRP A N 1
ATOM 557 C CA . TRP A 1 74 ? 9.924 -0.011 -17.962 1.00 83.69 74 TRP A CA 1
ATOM 558 C C . TRP A 1 74 ? 10.370 -1.437 -18.290 1.00 83.69 74 TRP A C 1
ATOM 560 O O . TRP A 1 74 ? 9.532 -2.314 -18.494 1.00 83.69 74 TRP A O 1
ATOM 570 N N . SER A 1 75 ? 11.670 -1.709 -18.252 1.00 84.50 75 SER A N 1
ATOM 571 C CA . SER A 1 75 ? 12.206 -3.074 -18.268 1.00 84.50 75 SER A CA 1
ATOM 572 C C . SER A 1 75 ? 13.447 -3.155 -17.391 1.00 84.50 75 SER A C 1
ATOM 574 O O . SER A 1 75 ? 14.243 -2.218 -17.371 1.00 84.50 75 SER A O 1
ATOM 576 N N . GLN A 1 76 ? 13.640 -4.281 -16.711 1.00 81.12 76 GLN A N 1
ATOM 577 C CA . GLN A 1 76 ? 14.870 -4.570 -15.974 1.00 81.12 76 GLN A CA 1
ATOM 578 C C . GLN A 1 76 ? 15.349 -5.978 -16.316 1.00 81.12 76 GLN A C 1
ATOM 580 O O . GLN A 1 76 ? 14.564 -6.922 -16.228 1.00 81.12 76 GLN A O 1
ATOM 585 N N . GLU A 1 77 ? 16.634 -6.123 -16.651 1.00 83.06 77 GLU A N 1
ATOM 586 C CA . GLU A 1 77 ? 17.261 -7.442 -16.843 1.00 83.06 77 GLU A CA 1
ATOM 587 C C . GLU A 1 77 ? 17.254 -8.270 -15.549 1.00 83.06 77 GLU A C 1
ATOM 589 O O . GLU A 1 77 ? 17.108 -9.492 -15.574 1.00 83.06 77 GLU A O 1
ATOM 594 N N . HIS A 1 78 ? 17.346 -7.585 -14.408 1.00 88.31 78 HIS A N 1
ATOM 595 C CA . HIS A 1 78 ? 17.402 -8.163 -13.072 1.00 88.31 78 HIS A CA 1
ATOM 596 C C . HIS A 1 78 ? 16.169 -7.732 -12.255 1.00 88.31 78 HIS A C 1
ATOM 598 O O . HIS A 1 78 ? 16.188 -6.681 -11.614 1.00 88.31 78 HIS A O 1
ATOM 604 N N . PRO A 1 79 ? 15.063 -8.507 -12.282 1.00 91.12 79 PRO A N 1
ATOM 605 C CA . PRO A 1 79 ? 13.797 -8.123 -11.654 1.00 91.12 79 PRO A CA 1
ATOM 606 C C . PRO A 1 79 ? 13.763 -8.338 -10.131 1.00 91.12 79 PRO A C 1
ATOM 608 O O . PRO A 1 79 ? 12.720 -8.117 -9.520 1.00 91.12 79 PRO A O 1
ATOM 611 N N . GLN A 1 80 ? 14.857 -8.788 -9.509 1.00 94.88 80 GLN A N 1
ATOM 612 C CA . GLN A 1 80 ? 14.913 -9.155 -8.090 1.00 94.88 80 GLN A CA 1
ATOM 613 C C . GLN A 1 80 ? 14.490 -7.990 -7.193 1.00 94.88 80 GLN A C 1
ATOM 615 O O . GLN A 1 80 ? 13.678 -8.183 -6.297 1.00 94.88 80 GLN A O 1
ATOM 620 N N . PHE A 1 81 ? 14.928 -6.768 -7.508 1.00 91.31 81 PHE A N 1
ATOM 621 C CA . PHE A 1 81 ? 14.514 -5.573 -6.774 1.00 91.31 81 PHE A CA 1
ATOM 622 C C . PHE A 1 81 ? 12.993 -5.346 -6.832 1.00 91.31 81 PHE A C 1
ATOM 624 O O . PHE A 1 81 ? 12.350 -5.080 -5.819 1.00 91.31 81 PHE A O 1
ATOM 631 N N . GLN A 1 82 ? 12.378 -5.507 -8.009 1.00 94.38 82 GLN A N 1
ATOM 632 C CA . GLN A 1 82 ? 10.922 -5.409 -8.147 1.00 94.38 82 GLN A CA 1
ATOM 633 C C . GLN A 1 82 ? 10.208 -6.512 -7.347 1.00 94.38 82 GLN A C 1
ATOM 635 O O . GLN A 1 82 ? 9.172 -6.260 -6.731 1.00 94.38 82 GLN A O 1
ATOM 640 N N . MET A 1 83 ? 10.771 -7.722 -7.307 1.00 95.50 83 MET A N 1
ATOM 641 C CA . MET A 1 83 ? 10.224 -8.825 -6.517 1.00 95.50 83 MET A CA 1
ATOM 642 C C . MET A 1 83 ? 10.336 -8.573 -5.009 1.00 95.50 83 MET A C 1
ATOM 644 O O . MET A 1 83 ? 9.379 -8.862 -4.296 1.00 95.50 83 MET A O 1
ATOM 648 N N . GLU A 1 84 ? 11.441 -8.000 -4.525 1.00 96.50 84 GLU A N 1
ATOM 649 C CA . GLU A 1 84 ? 11.630 -7.586 -3.124 1.00 96.50 84 GLU A CA 1
ATOM 650 C C . GLU A 1 84 ? 10.590 -6.548 -2.697 1.00 96.50 84 GLU A C 1
ATOM 652 O O . GLU A 1 84 ? 9.955 -6.695 -1.652 1.00 96.50 84 GLU A O 1
ATOM 657 N N . VAL A 1 85 ? 10.335 -5.546 -3.546 1.00 95.00 85 VAL A N 1
ATOM 658 C CA . VAL A 1 85 ? 9.243 -4.577 -3.361 1.00 95.00 85 VAL A CA 1
ATOM 659 C C . VAL A 1 85 ? 7.904 -5.313 -3.243 1.00 95.00 85 VAL A C 1
ATOM 661 O O . VAL A 1 85 ? 7.109 -5.019 -2.349 1.00 95.00 85 VAL A O 1
ATOM 664 N N . GLY A 1 86 ? 7.653 -6.310 -4.093 1.00 97.44 86 GLY A N 1
ATOM 665 C CA . GLY A 1 86 ? 6.466 -7.155 -3.992 1.00 97.44 86 GLY A CA 1
ATOM 666 C C . GLY A 1 86 ? 6.379 -7.928 -2.669 1.00 97.44 86 GLY A C 1
ATOM 667 O O . GLY A 1 86 ? 5.323 -7.920 -2.040 1.00 97.44 86 GLY A O 1
ATOM 668 N N . TYR A 1 87 ? 7.462 -8.548 -2.197 1.00 98.44 87 TYR A N 1
ATOM 669 C CA . TYR A 1 87 ? 7.476 -9.264 -0.914 1.00 98.44 87 TYR A CA 1
ATOM 670 C C . TYR A 1 87 ? 7.265 -8.340 0.288 1.00 98.44 87 TYR A C 1
ATOM 672 O O . TYR A 1 87 ? 6.554 -8.718 1.217 1.00 98.44 87 TYR A O 1
ATOM 680 N N . ALA A 1 88 ? 7.794 -7.115 0.255 1.00 98.31 88 ALA A N 1
ATOM 681 C CA . ALA A 1 88 ? 7.514 -6.110 1.279 1.00 98.31 88 ALA A CA 1
ATOM 682 C C . ALA A 1 88 ? 6.013 -5.776 1.343 1.00 98.31 88 ALA A C 1
ATOM 684 O O . ALA A 1 88 ? 5.428 -5.757 2.426 1.00 98.31 88 ALA A O 1
ATOM 685 N N . ASN A 1 89 ? 5.363 -5.597 0.184 1.00 98.56 89 ASN A N 1
ATOM 686 C CA . ASN A 1 89 ? 3.911 -5.398 0.119 1.00 98.56 89 ASN A CA 1
ATOM 687 C C . ASN A 1 89 ? 3.137 -6.600 0.682 1.00 98.56 89 ASN A C 1
ATOM 689 O O . ASN A 1 89 ? 2.156 -6.403 1.398 1.00 98.56 89 ASN A O 1
ATOM 693 N N . LEU A 1 90 ? 3.575 -7.831 0.390 1.00 98.62 90 LEU A N 1
ATOM 694 C CA . LEU A 1 90 ? 2.944 -9.038 0.926 1.00 98.62 90 LEU A CA 1
ATOM 695 C C . LEU A 1 90 ? 3.062 -9.100 2.448 1.00 98.62 90 LEU A C 1
ATOM 697 O O . LEU A 1 90 ? 2.062 -9.322 3.119 1.00 98.62 90 LEU A O 1
ATOM 701 N N . ALA A 1 91 ? 4.262 -8.893 2.991 1.00 98.75 91 ALA A N 1
ATOM 702 C CA . ALA A 1 91 ? 4.503 -8.963 4.428 1.00 98.75 91 ALA A CA 1
ATOM 703 C C . ALA A 1 91 ? 3.644 -7.942 5.188 1.00 98.75 91 ALA A C 1
ATOM 705 O O . ALA A 1 91 ? 2.931 -8.310 6.119 1.00 98.75 91 ALA A O 1
ATOM 706 N N . ILE A 1 92 ? 3.641 -6.683 4.738 1.00 98.69 92 ILE A N 1
ATOM 707 C CA . ILE A 1 92 ? 2.824 -5.618 5.337 1.00 98.69 92 ILE A CA 1
ATOM 708 C C . ILE A 1 92 ? 1.328 -5.948 5.206 1.00 98.69 92 ILE A C 1
ATOM 710 O O . ILE A 1 92 ? 0.582 -5.849 6.180 1.00 98.69 92 ILE A O 1
ATOM 714 N N . GLY A 1 93 ? 0.888 -6.388 4.022 1.00 98.75 93 GLY A N 1
ATOM 715 C CA . GLY A 1 93 ? -0.509 -6.732 3.761 1.00 98.75 93 GLY A CA 1
ATOM 716 C C . GLY A 1 93 ? -1.009 -7.907 4.607 1.00 98.75 93 GLY A C 1
ATOM 717 O O . GLY A 1 93 ? -2.082 -7.825 5.199 1.00 98.75 93 GLY A O 1
ATOM 718 N N . LEU A 1 94 ? -0.234 -8.988 4.724 1.00 98.75 94 LEU A N 1
ATOM 719 C CA . LEU A 1 94 ? -0.615 -10.156 5.523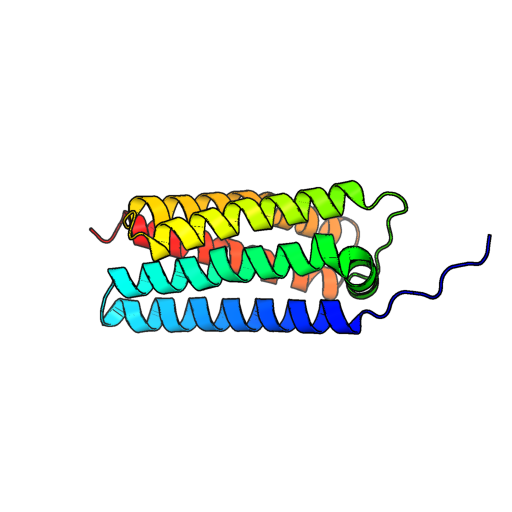 1.00 98.75 94 LEU A CA 1
ATOM 720 C C . LEU A 1 94 ? -0.687 -9.836 7.017 1.00 98.75 94 LEU A C 1
ATOM 722 O O . LEU A 1 94 ? -1.608 -10.303 7.681 1.00 98.75 94 LEU A O 1
ATOM 726 N N . VAL A 1 95 ? 0.226 -9.011 7.538 1.00 98.69 95 VAL A N 1
ATOM 727 C CA . VAL A 1 95 ? 0.167 -8.557 8.937 1.00 98.69 95 VAL A CA 1
ATOM 728 C C . VAL A 1 95 ? -1.083 -7.712 9.180 1.00 98.69 95 VAL A C 1
ATOM 730 O O . VAL A 1 95 ? -1.771 -7.934 10.171 1.00 98.69 95 VAL A O 1
ATOM 733 N N . ALA A 1 96 ? -1.440 -6.814 8.259 1.00 98.75 96 ALA A N 1
ATOM 734 C CA . ALA A 1 96 ? -2.672 -6.029 8.354 1.00 98.75 96 ALA A CA 1
ATOM 735 C C . ALA A 1 96 ? -3.938 -6.906 8.318 1.00 98.75 96 ALA A C 1
ATOM 737 O O . ALA A 1 96 ? -4.868 -6.693 9.099 1.00 98.75 96 ALA A O 1
ATOM 738 N N . LEU A 1 97 ? -3.971 -7.920 7.444 1.00 98.75 97 LEU A N 1
ATOM 739 C CA . LEU A 1 97 ? -5.072 -8.887 7.386 1.00 98.75 97 LEU A CA 1
ATOM 740 C C . LEU A 1 97 ? -5.154 -9.731 8.660 1.00 98.75 97 LEU A C 1
ATOM 742 O O . LEU A 1 97 ? -6.255 -9.962 9.151 1.00 98.75 97 LEU A O 1
ATOM 746 N N . ALA A 1 98 ? -4.020 -10.164 9.212 1.00 98.69 98 ALA A N 1
ATOM 747 C CA . ALA A 1 98 ? -3.974 -10.896 10.474 1.00 98.69 98 ALA A CA 1
ATOM 748 C C . ALA A 1 98 ? -4.449 -10.024 11.641 1.00 98.69 98 ALA A C 1
ATOM 750 O O . ALA A 1 98 ? -5.308 -10.460 12.403 1.00 98.69 98 ALA A O 1
ATOM 751 N N . ALA A 1 99 ? -3.971 -8.778 11.730 1.00 98.44 99 ALA A N 1
ATOM 752 C CA . ALA A 1 99 ? -4.396 -7.824 12.747 1.00 98.44 99 ALA A CA 1
ATOM 753 C C . ALA A 1 99 ? -5.913 -7.645 12.734 1.00 98.44 99 ALA A C 1
ATOM 755 O O . ALA A 1 99 ? -6.560 -7.768 13.774 1.00 98.44 99 ALA A O 1
ATOM 756 N N . ALA A 1 100 ? -6.491 -7.411 11.553 1.00 98.19 100 ALA A N 1
ATOM 757 C CA . ALA A 1 100 ? -7.931 -7.269 11.400 1.00 98.19 100 ALA A CA 1
ATOM 758 C C . ALA A 1 100 ? -8.680 -8.582 11.651 1.00 98.19 100 ALA A C 1
ATOM 760 O O . ALA A 1 100 ? -9.701 -8.570 12.328 1.00 98.19 100 ALA A O 1
ATOM 761 N N . GLY A 1 101 ? -8.219 -9.715 11.122 1.00 98.00 101 GLY A N 1
ATOM 762 C CA . GLY A 1 101 ? -8.898 -11.009 11.243 1.00 98.00 101 GLY A CA 1
ATOM 763 C C . GLY A 1 101 ? -8.916 -11.553 12.672 1.00 98.00 101 GLY A C 1
ATOM 764 O O . GLY A 1 101 ? -9.916 -12.124 13.093 1.00 98.00 101 GLY A O 1
ATOM 765 N N . LEU A 1 102 ? -7.842 -11.314 13.424 1.00 97.81 102 LEU A N 1
ATOM 766 C CA . LEU A 1 102 ? -7.657 -11.761 14.806 1.00 97.81 102 LEU A CA 1
ATOM 767 C C . LEU A 1 102 ? -7.989 -10.677 15.840 1.00 97.81 102 LEU A C 1
ATOM 769 O O . LEU A 1 102 ? -7.762 -10.886 17.029 1.00 97.81 102 LEU A O 1
ATOM 773 N N . SER A 1 103 ? -8.510 -9.529 15.399 1.00 96.06 103 SER A N 1
ATOM 774 C CA . SER A 1 103 ? -8.934 -8.427 16.266 1.00 96.06 103 SER A CA 1
ATOM 775 C C . SER A 1 103 ? -7.842 -7.945 17.232 1.00 96.06 103 SER A C 1
ATOM 777 O O . SER A 1 103 ? -8.090 -7.755 18.419 1.00 96.06 103 SER A O 1
ATOM 779 N N . TRP A 1 104 ? -6.630 -7.690 16.727 1.00 97.38 104 TRP A N 1
ATOM 780 C CA . TRP A 1 104 ? -5.503 -7.169 17.527 1.00 97.38 104 TRP A CA 1
ATOM 781 C C . TRP A 1 104 ? -5.691 -5.724 18.032 1.00 97.38 104 TRP A C 1
ATOM 783 O O . TRP A 1 104 ? -4.827 -5.194 18.728 1.00 97.38 104 TRP A O 1
ATOM 793 N N . GLY A 1 105 ? -6.815 -5.088 17.697 1.00 95.31 105 GLY A N 1
ATOM 794 C CA . GLY A 1 105 ? -7.206 -3.773 18.196 1.00 95.31 105 GLY A CA 1
ATOM 795 C C . GLY A 1 105 ? -6.684 -2.601 17.364 1.00 95.31 105 GLY A C 1
ATOM 796 O O . GLY A 1 105 ? -5.863 -2.745 16.452 1.00 95.31 105 GLY A O 1
ATOM 797 N N . ARG A 1 106 ? -7.179 -1.405 17.693 1.00 95.94 106 ARG A N 1
ATOM 798 C CA . ARG A 1 106 ? -6.975 -0.181 16.901 1.00 95.94 106 ARG A CA 1
ATOM 799 C C . ARG A 1 106 ? -5.523 0.260 16.810 1.00 95.94 106 ARG A C 1
ATOM 801 O O . ARG A 1 106 ? -5.097 0.700 15.745 1.00 95.94 106 ARG A O 1
ATOM 808 N N . LEU A 1 107 ? -4.738 0.054 17.868 1.00 97.50 107 LEU A N 1
ATOM 809 C CA . LEU A 1 107 ? -3.300 0.323 17.844 1.00 97.50 107 LEU A CA 1
ATOM 810 C C . LEU A 1 107 ? -2.587 -0.500 16.757 1.00 97.50 107 LEU A C 1
ATOM 812 O O . LEU A 1 107 ? -1.773 0.041 16.011 1.00 97.50 107 LEU A O 1
ATOM 816 N N . ALA A 1 108 ? -2.924 -1.785 16.607 1.00 98.00 108 ALA A N 1
ATOM 817 C CA . ALA A 1 108 ? -2.348 -2.629 15.560 1.00 98.00 108 ALA A CA 1
ATOM 818 C C . ALA A 1 108 ? -2.775 -2.172 14.153 1.00 98.00 108 ALA A C 1
ATOM 820 O O . ALA A 1 108 ? -1.968 -2.191 13.217 1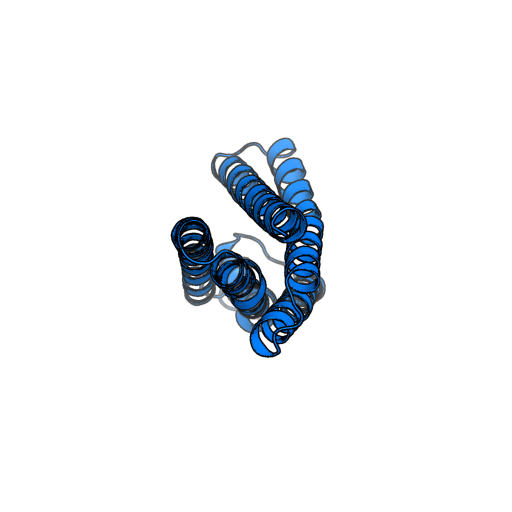.00 98.00 108 ALA A O 1
ATOM 821 N N . TYR A 1 109 ? -4.021 -1.711 13.997 1.00 98.00 109 TYR A N 1
ATOM 822 C CA . TYR A 1 109 ? -4.502 -1.139 12.736 1.00 98.00 109 TYR A CA 1
ATOM 823 C C . TYR A 1 109 ? -3.750 0.149 12.393 1.00 98.00 109 TYR A C 1
ATOM 825 O O . TYR A 1 109 ? -3.267 0.297 11.271 1.00 98.00 109 TYR A O 1
ATOM 833 N N . ALA A 1 110 ? -3.582 1.044 13.370 1.00 98.31 110 ALA A N 1
ATOM 834 C CA . ALA A 1 110 ? -2.838 2.286 13.217 1.00 98.31 110 ALA A CA 1
ATOM 835 C C . ALA A 1 110 ? -1.387 2.038 12.800 1.00 98.31 110 ALA A C 1
ATOM 837 O O . ALA A 1 110 ? -0.918 2.616 11.820 1.00 98.31 110 ALA A O 1
ATOM 838 N N . ILE A 1 111 ? -0.693 1.129 13.493 1.00 98.50 111 ILE A N 1
ATOM 839 C CA . ILE A 1 111 ? 0.672 0.725 13.138 1.00 98.50 111 ILE A CA 1
ATOM 840 C C . ILE A 1 111 ? 0.704 0.198 11.702 1.00 98.50 111 ILE A C 1
ATOM 842 O O . ILE A 1 111 ? 1.555 0.621 10.930 1.00 98.50 111 ILE A O 1
ATOM 846 N N . SER A 1 112 ? -0.256 -0.640 11.302 1.00 98.50 112 SER A N 1
ATOM 847 C CA . SER A 1 112 ? -0.328 -1.167 9.931 1.00 98.50 112 SER A CA 1
ATOM 848 C C . SER A 1 112 ? -0.470 -0.055 8.883 1.00 98.50 112 SER A C 1
ATOM 850 O O . SER A 1 112 ? 0.234 -0.065 7.870 1.00 98.50 112 SER A O 1
ATOM 852 N N . PHE A 1 113 ? -1.329 0.939 9.136 1.00 98.75 113 PHE A N 1
ATOM 853 C CA . PHE A 1 113 ? -1.465 2.113 8.272 1.00 98.75 113 PHE A CA 1
ATOM 854 C C . PHE A 1 113 ? -0.174 2.921 8.182 1.00 98.75 113 PHE A C 1
ATOM 856 O O . PHE A 1 113 ? 0.250 3.260 7.077 1.00 98.75 113 PHE A O 1
ATOM 863 N N . PHE A 1 114 ? 0.473 3.211 9.312 1.00 98.75 114 PHE A N 1
ATOM 864 C CA . PHE A 1 114 ? 1.710 3.987 9.325 1.00 98.75 114 PHE A CA 1
ATOM 865 C C . PHE A 1 114 ? 2.871 3.239 8.690 1.00 98.75 114 PHE A C 1
ATOM 867 O O . PHE A 1 114 ? 3.612 3.834 7.914 1.00 98.75 114 PHE A O 1
ATOM 874 N N . THR A 1 115 ? 3.016 1.940 8.948 1.00 98.62 115 THR A N 1
ATOM 875 C CA . THR A 1 115 ? 4.030 1.107 8.299 1.00 98.62 115 THR A CA 1
ATOM 876 C C . THR A 1 115 ? 3.863 1.158 6.787 1.00 98.62 115 THR A C 1
ATOM 878 O O . THR A 1 115 ? 4.840 1.398 6.074 1.00 98.62 115 THR A O 1
ATOM 881 N N . TYR A 1 116 ? 2.634 1.005 6.282 1.00 98.69 116 TYR A N 1
ATOM 882 C CA . TYR A 1 116 ? 2.419 1.044 4.841 1.00 98.69 116 TYR A CA 1
ATOM 883 C C . TYR A 1 116 ? 2.562 2.453 4.256 1.00 98.69 116 TYR A C 1
ATOM 885 O O . TYR A 1 116 ? 3.173 2.624 3.202 1.00 98.69 116 TYR A O 1
ATOM 893 N N . GLY A 1 117 ? 2.081 3.476 4.964 1.00 98.56 117 GLY A N 1
ATOM 894 C CA . GLY A 1 117 ? 2.249 4.880 4.591 1.00 98.56 117 GLY A CA 1
ATOM 895 C C . GLY A 1 117 ? 3.720 5.284 4.498 1.00 98.56 117 GLY A C 1
ATOM 896 O O . GLY A 1 117 ? 4.131 5.855 3.491 1.00 98.56 117 GLY A O 1
ATOM 897 N N . LEU A 1 118 ? 4.536 4.920 5.493 1.00 98.50 118 LEU A N 1
ATOM 898 C CA . LEU A 1 118 ? 5.984 5.158 5.507 1.00 98.50 118 LEU A CA 1
ATOM 899 C C . LEU A 1 118 ? 6.694 4.427 4.370 1.00 98.50 118 LEU A C 1
ATOM 901 O O . LEU A 1 118 ? 7.533 5.015 3.688 1.00 98.50 118 LEU A O 1
ATOM 905 N N . TYR A 1 119 ? 6.330 3.171 4.121 1.00 98.19 119 TYR A N 1
ATOM 906 C CA . TYR A 1 119 ? 6.843 2.424 2.978 1.00 98.19 119 TYR A CA 1
ATOM 907 C C . TYR A 1 119 ? 6.535 3.141 1.648 1.00 98.19 119 TYR A C 1
ATOM 909 O O . TYR A 1 119 ? 7.420 3.324 0.808 1.00 98.19 119 TYR A O 1
ATOM 917 N N . LEU A 1 120 ? 5.307 3.638 1.474 1.00 98.00 120 LEU A N 1
ATOM 918 C CA . LEU A 1 120 ? 4.894 4.356 0.266 1.00 98.00 120 LEU A CA 1
ATOM 919 C C . LEU A 1 120 ? 5.437 5.786 0.166 1.00 98.00 120 LEU A C 1
ATOM 921 O O . LEU A 1 120 ? 5.521 6.304 -0.948 1.00 98.00 120 LEU A O 1
ATOM 925 N N . CYS A 1 121 ? 5.891 6.405 1.259 1.00 98.31 121 CYS A N 1
ATOM 926 C CA . CYS A 1 121 ? 6.681 7.637 1.184 1.00 98.31 121 CYS A CA 1
ATOM 927 C C . CYS A 1 121 ? 7.954 7.434 0.347 1.00 98.31 121 CYS A C 1
ATOM 929 O O . CYS A 1 121 ? 8.326 8.327 -0.415 1.00 98.31 121 CYS A O 1
ATOM 931 N N . GLY A 1 122 ? 8.578 6.251 0.407 1.00 96.69 122 GLY A N 1
ATOM 932 C CA . GLY A 1 122 ? 9.704 5.900 -0.465 1.00 96.69 122 GLY A CA 1
ATOM 933 C C . GLY A 1 122 ? 9.313 5.898 -1.948 1.00 96.69 122 GLY A C 1
ATOM 934 O O . GLY A 1 122 ? 9.983 6.517 -2.775 1.00 96.69 122 GLY A O 1
ATOM 935 N N . ALA A 1 123 ? 8.176 5.283 -2.286 1.00 94.38 123 ALA A N 1
ATOM 936 C CA . ALA A 1 123 ? 7.644 5.293 -3.651 1.00 94.38 123 ALA A CA 1
ATOM 937 C C . ALA A 1 123 ? 7.262 6.711 -4.120 1.00 94.38 123 ALA A C 1
ATOM 939 O O . ALA A 1 123 ? 7.545 7.093 -5.257 1.00 94.38 123 ALA A O 1
ATOM 940 N N . LEU A 1 124 ? 6.667 7.521 -3.239 1.00 97.88 124 LEU A N 1
ATOM 941 C CA . LEU A 1 124 ? 6.348 8.920 -3.512 1.00 97.88 124 LEU A CA 1
ATOM 942 C C . LEU A 1 124 ? 7.613 9.738 -3.797 1.00 97.88 124 LEU A C 1
ATOM 944 O O . LEU A 1 124 ? 7.631 10.499 -4.764 1.00 97.88 124 LEU A O 1
ATOM 948 N N . ALA A 1 125 ? 8.681 9.555 -3.016 1.00 97.81 125 ALA A N 1
ATOM 949 C CA . ALA A 1 125 ? 9.961 10.215 -3.254 1.00 97.81 125 ALA A CA 1
ATOM 950 C C . ALA A 1 125 ? 10.525 9.859 -4.640 1.00 97.81 125 ALA A C 1
ATOM 952 O O . ALA A 1 125 ? 10.926 10.755 -5.383 1.00 97.81 125 ALA A O 1
ATOM 953 N N . ILE A 1 126 ? 10.462 8.583 -5.039 1.00 94.56 126 ILE A N 1
ATOM 954 C CA . ILE A 1 126 ? 10.863 8.137 -6.384 1.00 94.56 126 ILE A CA 1
ATOM 955 C C . ILE A 1 126 ? 10.012 8.816 -7.467 1.00 94.56 126 ILE A C 1
ATOM 957 O O . ILE A 1 126 ? 10.564 9.326 -8.442 1.00 94.56 126 ILE A O 1
ATOM 961 N N . HIS A 1 127 ? 8.686 8.889 -7.304 1.00 94.88 127 HIS A N 1
ATOM 962 C CA . HIS A 1 127 ? 7.810 9.574 -8.262 1.00 94.88 127 HIS A CA 1
ATOM 963 C C . HIS A 1 127 ? 8.100 11.076 -8.360 1.00 94.88 127 HIS A C 1
ATOM 965 O O . HIS A 1 127 ? 8.087 11.624 -9.463 1.00 94.88 127 HIS A O 1
ATOM 971 N N . ILE A 1 128 ? 8.391 11.743 -7.239 1.00 97.44 128 ILE A N 1
ATOM 972 C CA . ILE A 1 128 ? 8.766 13.163 -7.211 1.00 97.44 128 ILE A CA 1
ATOM 973 C C . ILE A 1 128 ? 10.092 13.370 -7.942 1.00 97.44 128 ILE A C 1
ATOM 975 O O . ILE A 1 128 ? 10.171 14.226 -8.822 1.00 97.44 128 ILE A O 1
ATOM 979 N N . CYS A 1 129 ? 11.120 12.582 -7.621 1.00 96.81 129 CYS A N 1
ATOM 980 C CA . CYS A 1 129 ? 12.422 12.654 -8.284 1.00 96.81 129 CYS A CA 1
ATOM 981 C C . CYS A 1 129 ? 12.297 12.392 -9.790 1.00 96.81 129 CYS A C 1
ATOM 983 O O . CYS A 1 129 ? 12.816 13.169 -10.590 1.00 96.81 129 CYS A O 1
ATOM 985 N N . GLY A 1 130 ? 11.539 11.365 -10.185 1.00 93.69 130 GLY A N 1
ATOM 986 C CA . GLY A 1 130 ? 11.278 11.043 -11.588 1.00 93.69 130 GLY A CA 1
ATOM 987 C C . GLY A 1 130 ? 10.544 12.161 -12.330 1.00 93.69 130 GLY A C 1
ATOM 988 O O . GLY A 1 130 ? 10.936 12.523 -13.436 1.00 93.69 130 GLY A O 1
ATOM 989 N N . TYR A 1 131 ? 9.525 12.768 -11.714 1.00 95.31 131 TYR A N 1
ATOM 990 C CA . TYR A 1 131 ? 8.813 13.905 -12.301 1.00 95.31 131 TYR A CA 1
ATOM 991 C C . TYR A 1 131 ? 9.697 15.152 -12.425 1.00 95.31 131 TYR A C 1
ATOM 993 O O . TYR A 1 131 ? 9.613 15.854 -13.426 1.00 95.31 131 TYR A O 1
ATOM 1001 N N . ARG A 1 132 ? 10.560 15.427 -11.439 1.00 96.69 132 ARG A N 1
ATOM 1002 C CA . ARG A 1 132 ? 11.509 16.552 -11.499 1.00 96.69 132 ARG A CA 1
ATOM 1003 C C . ARG A 1 132 ? 12.555 16.365 -12.596 1.00 96.69 132 ARG A C 1
ATOM 1005 O O . ARG A 1 132 ? 12.919 17.344 -13.235 1.00 96.69 132 ARG A O 1
ATOM 1012 N N . ALA A 1 133 ? 13.021 15.135 -12.803 1.00 95.62 133 ALA A N 1
ATOM 1013 C CA . ALA A 1 133 ? 13.985 14.813 -13.850 1.00 95.62 133 ALA A CA 1
ATOM 1014 C C . ALA A 1 133 ? 13.361 14.860 -15.254 1.00 95.62 133 ALA A C 1
ATOM 1016 O O . ALA A 1 133 ? 14.006 15.312 -16.195 1.00 95.62 133 ALA A O 1
ATOM 1017 N N . ASN A 1 134 ? 12.111 14.409 -15.403 1.00 94.12 134 ASN A N 1
ATOM 1018 C CA . ASN A 1 134 ? 11.399 14.424 -16.679 1.00 94.12 134 ASN A CA 1
ATOM 1019 C C . ASN A 1 134 ? 9.906 14.769 -16.489 1.00 94.12 134 ASN A C 1
ATOM 1021 O O . ASN A 1 134 ? 9.062 13.871 -16.331 1.00 94.12 134 ASN A O 1
ATOM 1025 N N . PRO A 1 135 ? 9.562 16.073 -16.483 1.00 94.12 135 PRO A N 1
ATOM 1026 C CA . PRO A 1 135 ? 8.195 16.521 -16.272 1.00 94.12 135 PRO A CA 1
ATOM 1027 C C . PRO A 1 135 ? 7.251 16.010 -17.361 1.00 94.12 135 PRO A C 1
ATOM 1029 O O . PRO A 1 135 ? 7.383 16.319 -18.541 1.00 94.12 135 PRO A O 1
ATOM 1032 N N . SER A 1 136 ? 6.243 15.243 -16.952 1.00 94.31 136 SER A N 1
ATOM 1033 C CA . SER A 1 136 ? 5.224 14.705 -17.852 1.00 94.31 136 SER A CA 1
ATOM 1034 C C . SER A 1 136 ? 3.865 14.624 -17.164 1.00 94.31 136 SER A C 1
ATOM 1036 O O . SER A 1 136 ? 3.773 14.497 -15.941 1.00 94.31 136 SER A O 1
ATOM 1038 N N . SER A 1 137 ? 2.783 14.643 -17.949 1.00 92.88 137 SER A N 1
ATOM 1039 C CA . SER A 1 137 ? 1.419 14.461 -17.424 1.00 92.88 137 SER A CA 1
ATOM 1040 C C . SER A 1 137 ? 1.270 13.129 -16.672 1.00 92.88 137 SER A C 1
ATOM 1042 O O . SER A 1 137 ? 0.665 13.076 -15.600 1.00 92.88 137 SER A O 1
ATOM 1044 N N . ARG A 1 138 ? 1.898 12.058 -17.182 1.00 88.62 138 ARG A N 1
ATOM 1045 C CA . ARG A 1 138 ? 1.944 10.746 -16.518 1.00 88.62 138 ARG A CA 1
ATOM 1046 C C . ARG A 1 138 ? 2.694 10.812 -15.184 1.00 88.62 138 ARG A C 1
ATOM 1048 O O . ARG A 1 138 ? 2.173 10.315 -14.188 1.00 88.62 138 ARG A O 1
ATOM 1055 N N . GLY A 1 139 ? 3.860 11.460 -15.146 1.00 91.50 139 GLY A N 1
ATOM 1056 C CA . GLY A 1 139 ? 4.638 11.656 -13.919 1.00 91.50 139 GLY A CA 1
ATOM 1057 C C . GLY A 1 139 ? 3.869 12.448 -12.859 1.00 91.50 139 GLY A C 1
ATOM 1058 O O . GLY A 1 139 ? 3.777 12.007 -11.716 1.00 91.50 139 GLY A O 1
ATOM 1059 N N . LYS A 1 140 ? 3.207 13.545 -13.253 1.00 95.00 140 LYS A N 1
ATOM 1060 C CA . LYS A 1 140 ? 2.350 14.342 -12.359 1.00 95.00 140 LYS A CA 1
ATOM 1061 C C . LYS A 1 140 ? 1.230 13.501 -11.742 1.00 95.00 140 LYS A C 1
ATOM 1063 O O . LYS A 1 140 ? 1.022 13.564 -10.534 1.00 95.00 140 LYS A O 1
ATOM 1068 N N . LYS A 1 141 ? 0.532 12.689 -12.546 1.00 93.75 141 LYS A N 1
ATOM 1069 C CA . LYS A 1 141 ? -0.504 11.766 -12.044 1.00 93.75 141 LYS A CA 1
ATOM 1070 C C . LYS A 1 141 ? 0.071 10.746 -11.058 1.00 93.75 141 LYS A C 1
ATOM 1072 O O . LYS A 1 141 ? -0.558 10.484 -10.042 1.00 93.75 141 LYS A O 1
ATOM 1077 N N . SER A 1 142 ? 1.265 10.213 -11.325 1.00 92.50 142 SER A N 1
ATOM 1078 C CA . SER A 1 142 ? 1.948 9.279 -10.417 1.00 92.50 142 SER A CA 1
ATOM 1079 C C . SER A 1 142 ? 2.232 9.910 -9.052 1.00 92.50 142 SER A C 1
ATOM 1081 O O . SER A 1 142 ? 1.927 9.310 -8.025 1.00 92.50 142 SER A O 1
ATOM 1083 N N . VAL A 1 143 ? 2.747 11.146 -9.037 1.00 97.25 143 VAL A N 1
ATOM 1084 C CA . VAL A 1 143 ? 2.995 11.903 -7.798 1.00 97.25 143 VAL A CA 1
ATOM 1085 C C . VAL A 1 143 ? 1.693 12.148 -7.041 1.00 97.25 143 VAL A C 1
ATOM 1087 O O . VAL A 1 143 ? 1.618 11.835 -5.858 1.00 97.25 143 VAL A O 1
ATOM 1090 N N . LEU A 1 144 ? 0.661 12.665 -7.716 1.00 97.25 144 LEU A N 1
ATOM 1091 C CA . LEU A 1 144 ? -0.619 12.986 -7.079 1.00 97.25 144 LEU A CA 1
ATOM 1092 C C . LEU A 1 144 ? -1.302 11.746 -6.496 1.00 97.25 144 LEU A C 1
ATOM 1094 O O . LEU A 1 144 ? -1.750 11.785 -5.354 1.00 97.25 144 LEU A O 1
ATOM 1098 N N . ASN A 1 145 ? -1.334 10.640 -7.241 1.00 95.12 145 ASN A N 1
ATOM 1099 C CA . ASN A 1 145 ? -1.958 9.403 -6.778 1.00 95.12 145 ASN A CA 1
ATOM 1100 C C . ASN A 1 145 ? -1.214 8.809 -5.575 1.00 95.12 145 ASN A C 1
ATOM 1102 O O . ASN A 1 145 ? -1.850 8.386 -4.612 1.00 95.12 145 ASN A O 1
ATOM 1106 N N . SER A 1 146 ? 0.123 8.808 -5.598 1.00 96.12 146 SER A N 1
ATOM 1107 C CA . SER A 1 146 ? 0.919 8.346 -4.458 1.00 96.12 146 SER A CA 1
ATOM 1108 C C . SER A 1 146 ? 0.767 9.255 -3.244 1.00 96.12 146 SER A C 1
ATOM 1110 O O . SER A 1 146 ? 0.590 8.749 -2.143 1.00 96.12 146 SER A O 1
ATOM 1112 N N . ALA A 1 147 ? 0.786 10.576 -3.431 1.00 98.06 147 ALA A N 1
ATOM 1113 C CA . ALA A 1 147 ? 0.612 11.535 -2.345 1.00 98.06 147 ALA A CA 1
ATOM 1114 C C . ALA A 1 147 ? -0.770 11.400 -1.700 1.00 98.06 147 ALA A C 1
ATOM 1116 O O . ALA A 1 147 ? -0.868 11.316 -0.480 1.00 98.06 147 ALA A O 1
ATOM 1117 N N . PHE A 1 148 ? -1.823 11.304 -2.515 1.00 97.50 148 PHE A N 1
ATOM 1118 C CA . PHE A 1 148 ? -3.178 11.050 -2.036 1.00 97.50 148 PHE A CA 1
ATOM 1119 C C . PHE A 1 148 ? -3.237 9.778 -1.192 1.00 97.50 148 PHE A C 1
ATOM 1121 O O . PHE A 1 148 ? -3.737 9.806 -0.072 1.00 97.50 148 PHE A O 1
ATOM 1128 N N . PHE A 1 149 ? -2.696 8.670 -1.703 1.00 98.12 149 PHE A N 1
ATOM 1129 C CA . PHE A 1 149 ? -2.791 7.400 -0.997 1.00 98.12 149 PHE A CA 1
ATOM 1130 C C . PHE A 1 149 ? -1.989 7.397 0.311 1.00 98.12 149 PHE A C 1
ATOM 1132 O O . PHE A 1 149 ? -2.483 6.914 1.324 1.00 98.12 149 PHE A O 1
ATOM 1139 N N . VAL A 1 150 ? -0.808 8.021 0.326 1.00 98.56 150 VAL A N 1
ATOM 1140 C CA . VAL A 1 150 ? -0.031 8.255 1.552 1.00 98.56 150 VAL A CA 1
ATOM 1141 C C . VAL A 1 150 ? -0.851 9.053 2.569 1.00 98.56 150 VAL A C 1
ATOM 1143 O O . VAL A 1 150 ? -0.994 8.612 3.706 1.00 98.56 150 VAL A O 1
ATOM 1146 N N . VAL A 1 151 ? -1.446 10.181 2.168 1.00 98.50 151 VAL A N 1
ATOM 1147 C CA . VAL A 1 151 ? -2.278 11.015 3.056 1.00 98.50 151 VAL A CA 1
ATOM 1148 C C . VAL A 1 151 ? -3.457 10.228 3.620 1.00 98.50 151 VAL A C 1
ATOM 1150 O O . VAL A 1 151 ? -3.728 10.319 4.813 1.00 98.50 151 VAL A O 1
ATOM 1153 N N . VAL A 1 152 ? -4.126 9.421 2.796 1.00 98.31 152 VAL A N 1
ATOM 1154 C CA . VAL A 1 152 ? -5.222 8.548 3.236 1.00 98.31 152 VAL A CA 1
ATOM 1155 C C . VAL A 1 152 ? -4.752 7.566 4.311 1.00 98.31 152 VAL A C 1
ATOM 1157 O O . VAL A 1 152 ? -5.409 7.447 5.342 1.00 98.31 152 VAL A O 1
ATOM 1160 N N . LEU A 1 153 ? -3.619 6.885 4.106 1.00 98.62 153 LEU A N 1
ATOM 1161 C CA . LEU A 1 153 ? -3.087 5.926 5.080 1.00 98.62 153 LEU A CA 1
ATOM 1162 C C . LEU A 1 153 ? -2.730 6.615 6.402 1.00 98.62 153 LEU A C 1
ATOM 1164 O O . LEU A 1 153 ? -3.155 6.156 7.458 1.00 98.62 153 LEU A O 1
ATOM 1168 N N . PHE A 1 154 ? -2.025 7.748 6.360 1.00 98.62 154 PHE A N 1
ATOM 1169 C CA . PHE A 1 154 ? -1.722 8.518 7.571 1.00 98.62 154 PHE A CA 1
ATOM 1170 C C . PHE A 1 154 ? -2.988 9.047 8.254 1.00 98.62 154 PHE A C 1
ATOM 1172 O O . PHE A 1 154 ? -3.058 9.031 9.479 1.00 98.62 154 PHE A O 1
ATOM 1179 N N . GLY A 1 155 ? -3.996 9.468 7.487 1.00 98.12 155 GLY A N 1
ATOM 1180 C CA . GLY A 1 155 ? -5.278 9.936 8.007 1.00 98.12 155 GLY A CA 1
ATOM 1181 C C . GLY A 1 155 ? -6.033 8.847 8.766 1.00 98.12 155 GLY A C 1
ATOM 1182 O O . GLY A 1 155 ? -6.416 9.063 9.913 1.00 98.12 155 GLY A O 1
ATOM 1183 N N . PHE A 1 156 ? -6.187 7.658 8.175 1.00 98.19 156 PHE A N 1
ATOM 1184 C CA . PHE A 1 156 ? -6.806 6.519 8.861 1.00 98.19 156 PHE A CA 1
ATOM 1185 C C . PHE A 1 156 ? -5.965 6.013 10.037 1.00 98.19 156 PHE A C 1
ATOM 1187 O O . PHE A 1 156 ? -6.532 5.654 11.064 1.00 98.19 156 PHE A O 1
ATOM 1194 N N . GLY A 1 157 ? -4.632 6.024 9.930 1.00 97.88 157 GLY A N 1
ATOM 1195 C CA . GLY A 1 157 ? -3.741 5.660 11.034 1.00 97.88 157 GLY A CA 1
ATOM 1196 C C . GLY A 1 157 ? -3.852 6.614 12.223 1.00 97.88 157 GLY A C 1
ATOM 1197 O O . GLY A 1 157 ? -3.980 6.170 13.361 1.00 97.88 157 GLY A O 1
ATOM 1198 N N . ALA A 1 158 ? -3.868 7.923 11.967 1.00 97.81 158 ALA A N 1
ATOM 1199 C CA . ALA A 1 158 ? -4.069 8.936 12.998 1.00 97.81 158 ALA A CA 1
ATOM 1200 C C . ALA A 1 158 ? -5.468 8.832 13.607 1.00 97.81 158 ALA A C 1
ATOM 1202 O O . ALA A 1 158 ? -5.604 8.839 14.825 1.00 97.81 158 ALA A O 1
ATOM 1203 N N . PHE A 1 159 ? -6.498 8.660 12.776 1.00 96.81 159 PHE A N 1
ATOM 1204 C CA . PHE A 1 159 ? -7.855 8.454 13.262 1.00 96.81 159 PHE A CA 1
ATOM 1205 C C . PHE A 1 159 ? -7.937 7.227 14.177 1.00 96.81 159 PHE A C 1
ATOM 1207 O O . PHE A 1 159 ? -8.474 7.336 15.272 1.00 96.81 159 PHE A O 1
ATOM 1214 N N . ALA A 1 160 ? -7.348 6.095 13.784 1.00 96.19 160 ALA A N 1
ATOM 1215 C CA . ALA A 1 160 ? -7.331 4.869 14.578 1.00 96.19 160 ALA A CA 1
ATOM 1216 C C . ALA A 1 160 ? -6.685 5.035 15.966 1.00 96.19 160 ALA A C 1
ATOM 1218 O O . ALA A 1 160 ? -7.113 4.363 16.897 1.00 96.19 160 ALA A O 1
ATOM 1219 N N . LEU A 1 161 ? -5.682 5.912 16.107 1.00 94.38 161 LEU A N 1
ATOM 1220 C CA . LEU A 1 161 ? -5.062 6.232 17.402 1.00 94.38 161 LEU A CA 1
ATOM 1221 C C . LEU A 1 161 ? -5.864 7.222 18.246 1.00 94.38 161 LEU A C 1
ATOM 1223 O O . LEU A 1 161 ? -5.774 7.186 19.463 1.00 94.38 161 LEU A O 1
ATOM 1227 N N . LEU A 1 162 ? -6.547 8.170 17.606 1.00 92.19 162 LEU A N 1
ATOM 1228 C CA . LEU A 1 162 ? -7.161 9.310 18.291 1.00 92.19 162 LEU A CA 1
ATOM 1229 C C . LEU A 1 162 ? -8.625 9.077 18.674 1.00 92.19 162 LEU A C 1
ATOM 1231 O O . LEU A 1 162 ? -9.209 9.921 19.344 1.00 92.19 162 LEU A O 1
ATOM 1235 N N . SER A 1 163 ? -9.231 7.986 18.210 1.00 80.50 163 SER A N 1
ATOM 1236 C CA . SER A 1 163 ? -10.660 7.698 18.382 1.00 80.50 163 SER A CA 1
ATOM 1237 C C . SER A 1 163 ? -10.952 6.678 19.489 1.00 80.50 163 SER A C 1
ATOM 1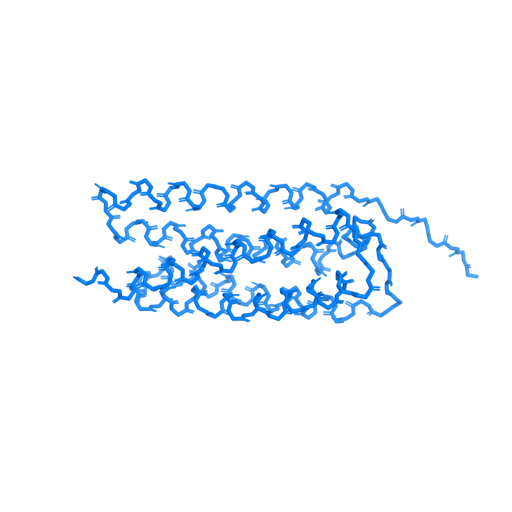239 O O . SER A 1 163 ? -11.820 5.822 19.306 1.00 80.50 163 SER A O 1
ATOM 1241 N N . ASP A 1 164 ? -10.233 6.782 20.611 1.00 59.53 164 ASP A N 1
ATOM 1242 C CA . ASP A 1 164 ? -10.530 6.056 21.858 1.00 59.53 164 ASP A CA 1
ATOM 1243 C C . ASP A 1 164 ? -11.867 6.492 22.486 1.00 59.53 164 ASP A C 1
ATOM 1245 O O . ASP A 1 164 ? -12.113 7.719 22.595 1.00 59.53 164 ASP A O 1
#

pLDDT: mean 94.21, std 9.63, range [35.94, 98.81]

Radius of gyration: 16.74 Å; chains: 1; bounding box: 41×32×51 Å

Foldseek 3Di:
DDPDPQDALVVLVVLVVQLVVLQVCLLVQLVVCVVPPNQVSLLSNLLRLQQSNLQSQLCNQAVVVSSNCVVVVHDDPDSVVSNVLSVLSNVLNVQSVCCSVVVVALLSSLVSLVSVLVSLVVVLVVLVVVCVVPPDPVSVVSNVVSVVSSCSSNVSSVSSVPVD

Secondary structure (DSSP, 8-state):
-PPPPPPPSHHHHHHHHHHHHHHHHHHHHHHHHHTT-HHHHHHHHHIIIIIIHHHHHHIIIIITHHHHHHHHT---S-THHHHHHHHHHHHHHHHHHHHHHTT--HHHHHHHHHHHHHHHHHHHHHHHHHHHHS--HHHHHHHHHHHHHHHHHHHHHHHHHH--

Sequence (164 aa):
MHPADPASPAVASRLFAATILATMAGVFLGIFFLFIDTDLAVRIAVVLLVGVVGVLSWLRHTVYYRSDQARMGWSQEHPQFQMEVGYANLAIGLVALAAAGLSWGRLAYAISFFTYGLYLCGALAIHICGYRANPSSRGKKSVLNSAFFVVVLFGFGAFALLSD